Protein AF-A0A6L9Q710-F1 (afdb_monomer_lite)

pLDDT: mean 92.23, std 11.13, range [41.31, 98.81]

Foldseek 3Di:
DDDPVVVVVQVVLQVVLLVLLVVLLVLLVVLLVLLVVLLVVVVVLLVVVCVLPVPVSVVLVVLSVVLVVLSVVLNVLSVVLCVVQPSVDPPDGSVSSVVSSVSSNVSSVSSVVSSVVSVVSVVVCVVVVVVSVVVVVVVVVVLVVLVVVLVVLVVVLVVCVVVVHDSPVSVVVSVVSVVVSVD

Organism: NCBI:txid453573

Radius of gyration: 32.33 Å; chains: 1; bounding box: 73×20×104 Å

Structure (mmCIF, N/CA/C/O backbone):
data_AF-A0A6L9Q710-F1
#
_entry.id   AF-A0A6L9Q710-F1
#
loop_
_atom_site.group_PDB
_atom_site.id
_atom_site.type_symbol
_atom_site.label_atom_id
_atom_site.label_alt_id
_atom_site.label_comp_id
_atom_site.label_asym_id
_atom_site.label_entity_id
_atom_site.label_seq_id
_atom_site.pdbx_PDB_ins_code
_atom_site.Cartn_x
_atom_site.Cartn_y
_atom_site.Cartn_z
_atom_site.occupancy
_atom_site.B_iso_or_equiv
_atom_site.auth_seq_id
_atom_site.auth_comp_id
_atom_site.auth_asym_id
_atom_site.auth_atom_id
_atom_site.pdbx_PDB_model_num
ATOM 1 N N . MET A 1 1 ? 35.131 1.373 -53.056 1.00 41.31 1 MET A N 1
ATOM 2 C CA . MET A 1 1 ? 35.854 1.738 -51.819 1.00 41.31 1 MET A CA 1
ATOM 3 C C . MET A 1 1 ? 34.929 2.569 -50.938 1.00 41.31 1 MET A C 1
ATOM 5 O O . MET A 1 1 ? 34.460 3.596 -51.407 1.00 41.31 1 MET A O 1
ATOM 9 N N . ARG A 1 2 ? 34.607 2.126 -49.713 1.00 50.78 2 ARG A N 1
ATOM 10 C CA . ARG A 1 2 ? 33.905 2.967 -48.723 1.00 50.78 2 ARG A CA 1
ATOM 11 C C . ARG A 1 2 ? 34.947 3.859 -48.045 1.00 50.78 2 ARG A C 1
ATOM 13 O O . ARG A 1 2 ? 35.945 3.345 -47.553 1.00 50.78 2 ARG A O 1
ATOM 20 N N . GLY A 1 3 ? 34.757 5.175 -48.099 1.00 47.88 3 GLY A N 1
ATOM 21 C CA . GLY A 1 3 ? 35.719 6.143 -47.573 1.00 47.88 3 GLY A CA 1
ATOM 22 C C . GLY A 1 3 ? 35.746 6.189 -46.035 1.00 47.88 3 GLY A C 1
ATOM 23 O O . GLY A 1 3 ? 34.720 5.937 -45.399 1.00 47.88 3 GLY A O 1
ATOM 24 N N . PRO A 1 4 ? 36.879 6.579 -45.422 1.00 56.00 4 PRO A N 1
ATOM 25 C CA . PRO A 1 4 ? 37.068 6.644 -43.963 1.00 56.00 4 PRO A CA 1
ATOM 26 C C . PRO A 1 4 ? 36.117 7.607 -43.215 1.00 56.00 4 PRO A C 1
ATOM 28 O O . PRO A 1 4 ? 36.059 7.589 -41.986 1.00 56.00 4 PRO A O 1
ATOM 31 N N . GLY A 1 5 ? 35.332 8.424 -43.928 1.00 53.25 5 GLY A N 1
ATOM 32 C CA . GLY A 1 5 ? 34.289 9.278 -43.346 1.00 53.25 5 GLY A CA 1
ATOM 33 C C . GLY A 1 5 ? 33.006 8.538 -42.938 1.00 53.25 5 GLY A C 1
ATOM 34 O O . GLY A 1 5 ? 32.313 8.985 -42.025 1.00 53.25 5 GLY A O 1
ATOM 35 N N . ASP A 1 6 ? 32.705 7.391 -43.554 1.00 53.06 6 ASP A N 1
ATOM 36 C CA . ASP A 1 6 ? 31.452 6.654 -43.313 1.00 53.06 6 ASP A CA 1
ATOM 37 C C . ASP A 1 6 ? 31.502 5.853 -41.994 1.00 53.06 6 ASP A C 1
ATOM 39 O O . ASP A 1 6 ? 30.518 5.752 -41.264 1.00 53.06 6 ASP A O 1
ATOM 43 N N . GLN A 1 7 ? 32.693 5.378 -41.603 1.00 51.38 7 GLN A N 1
ATOM 44 C CA . GLN A 1 7 ? 32.919 4.697 -40.320 1.00 51.38 7 GLN A CA 1
ATOM 45 C C . GLN A 1 7 ? 32.822 5.648 -39.114 1.00 51.38 7 GLN A C 1
ATOM 47 O O . GLN A 1 7 ? 32.223 5.286 -38.102 1.00 51.38 7 GLN A O 1
ATOM 52 N N . ARG A 1 8 ? 33.327 6.890 -39.222 1.00 54.12 8 ARG A N 1
ATOM 53 C CA . ARG A 1 8 ? 33.234 7.884 -38.132 1.00 54.12 8 ARG A CA 1
ATOM 54 C C . ARG A 1 8 ? 31.796 8.342 -37.874 1.00 54.12 8 ARG A C 1
ATOM 56 O O . ARG A 1 8 ? 31.408 8.527 -36.724 1.00 54.12 8 ARG A O 1
ATOM 63 N N . ARG A 1 9 ? 30.980 8.480 -38.925 1.00 55.69 9 ARG A N 1
ATOM 64 C CA . ARG A 1 9 ? 29.566 8.880 -38.801 1.00 55.69 9 ARG A CA 1
ATOM 65 C C . ARG A 1 9 ? 28.688 7.753 -38.242 1.00 55.69 9 ARG A C 1
ATOM 67 O O . ARG A 1 9 ? 27.767 8.020 -37.473 1.00 55.69 9 ARG A O 1
ATOM 74 N N . ARG A 1 10 ? 28.998 6.495 -38.586 1.00 57.38 10 ARG A N 1
ATOM 75 C CA . ARG A 1 10 ? 28.302 5.300 -38.076 1.00 57.38 10 ARG A CA 1
ATOM 76 C C . ARG A 1 10 ? 28.594 5.040 -36.594 1.00 57.38 10 ARG A C 1
ATOM 78 O O . ARG A 1 10 ? 27.667 4.710 -35.863 1.00 57.38 10 ARG A O 1
ATOM 85 N N . GLY A 1 11 ? 29.832 5.275 -36.147 1.00 63.22 11 GLY A N 1
ATOM 86 C CA . GLY A 1 11 ? 30.215 5.186 -34.731 1.00 63.22 11 GLY A CA 1
ATOM 87 C C . GLY A 1 11 ? 29.504 6.214 -33.842 1.00 63.22 11 GLY A C 1
ATOM 88 O O . GLY A 1 11 ? 28.993 5.858 -32.786 1.00 63.22 11 GLY A O 1
ATOM 89 N N . GLY A 1 12 ? 29.374 7.466 -34.301 1.00 73.06 12 GLY A N 1
ATOM 90 C CA . GLY A 1 12 ? 28.657 8.511 -33.555 1.00 73.06 12 GLY A CA 1
ATOM 91 C C . GLY A 1 12 ? 27.151 8.255 -33.417 1.00 73.06 12 GLY A C 1
ATOM 92 O O . GLY A 1 12 ? 26.588 8.453 -32.345 1.00 73.06 12 GLY A O 1
ATOM 93 N N . ARG A 1 13 ? 26.496 7.753 -34.476 1.00 75.75 13 ARG A N 1
ATOM 94 C CA . ARG A 1 13 ? 25.064 7.402 -34.427 1.00 75.75 13 ARG A CA 1
ATOM 95 C C . ARG A 1 13 ? 24.796 6.185 -33.533 1.00 75.75 13 ARG A C 1
ATOM 97 O O . ARG A 1 13 ? 23.792 6.178 -32.831 1.00 75.75 13 ARG A O 1
ATOM 104 N N . GLY A 1 14 ? 25.677 5.182 -33.545 1.00 80.19 14 GLY A N 1
ATOM 105 C CA . GLY A 1 14 ? 25.576 4.028 -32.645 1.00 80.19 14 GLY A CA 1
ATOM 106 C C . GLY A 1 14 ? 25.718 4.421 -31.175 1.00 80.19 14 GLY A C 1
ATOM 107 O O . GLY A 1 14 ? 24.876 4.047 -30.369 1.00 80.19 14 GLY A O 1
ATOM 108 N N . ALA A 1 15 ? 26.709 5.257 -30.849 1.00 83.69 15 ALA A N 1
ATOM 109 C CA . ALA A 1 15 ? 26.904 5.764 -29.490 1.00 83.69 15 ALA A CA 1
ATOM 110 C C . ALA A 1 15 ? 25.710 6.596 -28.989 1.00 83.69 15 ALA A C 1
ATOM 112 O O . ALA A 1 15 ? 25.290 6.446 -27.846 1.00 83.69 15 ALA A O 1
ATOM 113 N N . GLN A 1 16 ? 25.123 7.437 -29.848 1.00 87.75 16 GLN A N 1
ATOM 114 C CA . GLN A 1 16 ? 23.935 8.215 -29.492 1.00 87.75 16 GLN A CA 1
ATOM 115 C C . GLN A 1 16 ? 22.698 7.329 -29.270 1.00 87.75 16 GLN A C 1
ATOM 117 O O . GLN A 1 16 ? 21.944 7.562 -28.329 1.00 87.75 16 GLN A O 1
ATOM 122 N N . ALA A 1 17 ? 22.496 6.309 -30.111 1.00 89.50 17 ALA A N 1
ATOM 123 C CA . ALA A 1 17 ? 21.397 5.357 -29.948 1.00 89.50 17 ALA A CA 1
ATOM 124 C C . ALA A 1 17 ? 21.551 4.530 -28.660 1.00 89.50 17 ALA A C 1
ATOM 126 O O . ALA A 1 17 ? 20.574 4.346 -27.938 1.00 89.50 17 ALA A O 1
ATOM 127 N N . ALA A 1 18 ? 22.777 4.099 -28.343 1.00 90.75 18 ALA A N 1
ATOM 128 C CA . ALA A 1 18 ? 23.089 3.402 -27.100 1.00 90.75 18 ALA A CA 1
ATOM 129 C C . ALA A 1 18 ? 22.786 4.270 -25.871 1.00 90.75 18 ALA A C 1
ATOM 131 O O . ALA A 1 18 ? 22.050 3.837 -24.990 1.00 90.75 18 ALA A O 1
ATOM 132 N N . ALA A 1 19 ? 23.259 5.522 -25.854 1.00 93.19 19 ALA A N 1
ATOM 133 C CA . ALA A 1 19 ? 22.985 6.454 -24.760 1.00 93.19 19 ALA A CA 1
ATOM 134 C C . ALA A 1 19 ? 21.476 6.675 -24.547 1.00 93.19 19 ALA A C 1
ATOM 136 O O . ALA A 1 19 ? 20.995 6.596 -23.421 1.00 93.19 19 ALA A O 1
ATOM 137 N N . ALA A 1 20 ? 20.714 6.875 -25.628 1.00 94.38 20 ALA A N 1
ATOM 138 C CA . ALA A 1 20 ? 19.267 7.067 -25.546 1.00 94.38 20 ALA A CA 1
ATOM 139 C C . ALA A 1 20 ? 18.514 5.806 -25.076 1.00 94.38 20 ALA A C 1
ATOM 141 O O . ALA A 1 20 ? 17.481 5.911 -24.417 1.00 94.38 20 ALA A O 1
ATOM 142 N N . ALA A 1 21 ? 18.999 4.609 -25.421 1.00 95.62 21 ALA A N 1
ATOM 143 C CA . ALA A 1 21 ? 18.440 3.356 -24.919 1.00 95.62 21 ALA A CA 1
ATOM 144 C C . ALA A 1 21 ? 18.712 3.178 -23.417 1.00 95.62 21 ALA A C 1
ATOM 146 O O . ALA A 1 21 ? 17.806 2.776 -22.687 1.00 95.62 21 ALA A O 1
ATOM 147 N N . THR A 1 22 ? 19.916 3.526 -22.952 1.00 95.88 22 THR A N 1
ATOM 148 C CA . THR A 1 22 ? 20.274 3.502 -21.527 1.00 95.88 22 THR A CA 1
ATOM 149 C C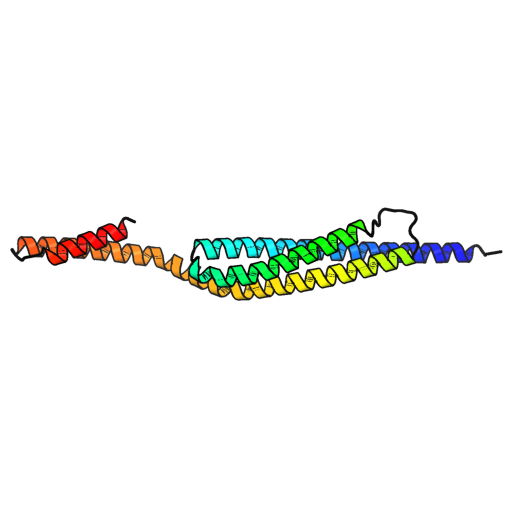 . THR A 1 22 ? 19.427 4.480 -20.717 1.00 95.88 22 THR A C 1
ATOM 151 O O . THR A 1 22 ? 18.840 4.079 -19.718 1.00 95.88 22 THR A O 1
ATOM 154 N N . GLU A 1 23 ? 19.267 5.720 -21.186 1.00 97.75 23 GLU A N 1
ATOM 155 C CA . GLU A 1 23 ? 18.397 6.714 -20.539 1.00 97.75 23 GLU A CA 1
ATOM 156 C C . GLU A 1 23 ? 16.947 6.208 -20.428 1.00 97.75 23 GLU A C 1
ATOM 158 O O . GLU A 1 23 ? 16.309 6.321 -19.381 1.00 97.75 23 GLU A O 1
ATOM 163 N N . ALA A 1 24 ? 16.425 5.578 -21.487 1.00 98.31 24 A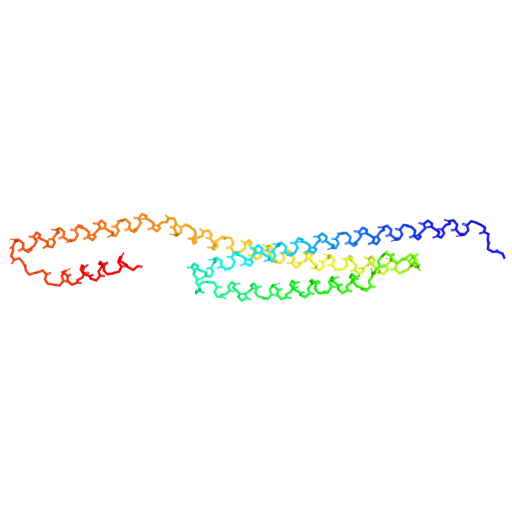LA A N 1
ATOM 164 C CA . ALA A 1 24 ? 15.090 4.986 -21.456 1.00 98.31 24 ALA A CA 1
ATOM 165 C C . ALA A 1 24 ? 14.983 3.818 -20.458 1.00 98.31 24 ALA A C 1
ATOM 167 O O . ALA A 1 24 ? 13.970 3.711 -19.764 1.00 98.31 24 ALA A O 1
ATOM 168 N N . ARG A 1 25 ? 16.013 2.963 -20.356 1.00 98.06 25 ARG A N 1
ATOM 169 C CA . ARG A 1 25 ? 16.083 1.879 -19.361 1.00 98.06 25 ARG A CA 1
ATOM 170 C C . ARG A 1 25 ? 16.079 2.434 -17.938 1.00 98.06 25 ARG A C 1
ATOM 172 O O . ARG A 1 25 ? 15.325 1.937 -17.108 1.00 98.06 25 ARG A O 1
ATOM 179 N N . GLU A 1 26 ? 16.873 3.464 -17.658 1.00 98.31 26 GLU A N 1
ATOM 180 C CA . GLU A 1 26 ? 16.911 4.121 -16.344 1.00 98.31 26 GLU A CA 1
ATOM 181 C C . GLU A 1 26 ? 15.557 4.744 -15.985 1.00 98.31 26 GLU A C 1
ATOM 183 O O . GLU A 1 26 ? 15.052 4.545 -14.880 1.00 98.31 26 GLU A O 1
ATOM 188 N N . ALA A 1 27 ? 14.910 5.420 -16.938 1.00 98.50 27 ALA A N 1
ATOM 189 C CA . ALA A 1 27 ? 13.577 5.981 -16.740 1.00 98.50 27 ALA A CA 1
ATOM 190 C C . ALA A 1 27 ? 12.506 4.904 -16.483 1.00 98.50 27 ALA A C 1
ATOM 192 O O . ALA A 1 27 ? 11.583 5.130 -15.696 1.00 98.50 27 ALA A O 1
ATOM 193 N N . ALA A 1 28 ? 12.613 3.742 -17.136 1.00 98.62 28 ALA A N 1
ATOM 194 C CA . ALA A 1 28 ? 11.741 2.597 -16.885 1.00 98.62 28 ALA A CA 1
ATOM 195 C C . ALA A 1 28 ? 12.006 1.967 -15.509 1.00 98.62 28 ALA A C 1
ATOM 197 O O . ALA A 1 28 ? 11.054 1.663 -14.794 1.00 98.62 28 ALA A O 1
ATOM 198 N N . ALA A 1 29 ? 13.273 1.841 -15.105 1.00 98.56 29 ALA A N 1
ATOM 199 C CA . ALA A 1 29 ? 13.656 1.339 -13.787 1.00 98.56 29 ALA A CA 1
ATOM 200 C C . ALA A 1 29 ? 13.140 2.239 -12.653 1.00 98.56 29 ALA A C 1
ATOM 202 O O . ALA A 1 29 ? 12.600 1.735 -11.669 1.00 98.56 29 ALA A O 1
ATOM 203 N N . ALA A 1 30 ? 13.238 3.562 -12.813 1.00 98.75 30 ALA A N 1
ATOM 204 C CA . ALA A 1 30 ? 12.660 4.519 -11.872 1.00 98.75 30 ALA A CA 1
ATOM 205 C C . ALA A 1 30 ? 11.131 4.375 -11.786 1.00 98.75 30 ALA A C 1
ATOM 207 O O . ALA A 1 30 ? 10.586 4.250 -10.695 1.00 98.75 30 ALA A O 1
ATOM 208 N N . ALA A 1 31 ? 10.441 4.292 -12.931 1.00 98.75 31 ALA A N 1
ATOM 209 C CA . ALA A 1 31 ? 8.990 4.096 -12.956 1.00 98.75 31 ALA A CA 1
ATOM 210 C C . ALA A 1 31 ? 8.553 2.767 -12.310 1.00 98.75 31 ALA A C 1
ATOM 212 O O . ALA A 1 31 ? 7.507 2.714 -11.666 1.00 98.75 31 ALA A O 1
ATOM 213 N N . PHE A 1 32 ? 9.348 1.705 -12.468 1.00 98.75 32 PHE A N 1
ATOM 214 C CA . PHE A 1 32 ? 9.112 0.416 -11.819 1.00 98.75 32 PHE A CA 1
ATOM 215 C C . PHE A 1 32 ? 9.231 0.533 -10.299 1.00 98.75 32 PHE A C 1
ATOM 217 O O . PHE A 1 32 ? 8.339 0.087 -9.581 1.00 98.75 32 PHE A O 1
ATOM 224 N N . TYR A 1 33 ? 10.296 1.178 -9.815 1.00 98.69 33 TYR A N 1
ATOM 225 C CA . TYR A 1 33 ? 10.490 1.420 -8.388 1.00 98.69 33 TYR A CA 1
ATOM 226 C C . TYR A 1 33 ? 9.342 2.246 -7.789 1.00 98.69 33 TYR A C 1
ATOM 228 O O . TYR A 1 33 ? 8.786 1.862 -6.763 1.00 98.69 33 TYR A O 1
ATOM 236 N N . ASP A 1 34 ? 8.933 3.329 -8.453 1.00 98.69 34 ASP A N 1
ATOM 237 C CA . ASP A 1 34 ? 7.828 4.176 -7.991 1.00 98.69 34 ASP A CA 1
ATOM 238 C C . ASP A 1 34 ? 6.505 3.398 -7.903 1.00 98.69 34 ASP A C 1
ATOM 240 O O . ASP A 1 34 ? 5.746 3.556 -6.944 1.00 98.69 34 ASP A O 1
ATOM 244 N N . MET A 1 35 ? 6.226 2.538 -8.888 1.00 98.75 35 MET A N 1
ATOM 245 C CA . MET A 1 35 ? 5.036 1.685 -8.888 1.00 98.75 35 MET A CA 1
ATOM 246 C C . MET A 1 35 ? 5.064 0.662 -7.742 1.00 98.75 35 MET A C 1
ATOM 248 O O . MET A 1 35 ? 4.071 0.531 -7.027 1.00 98.75 35 MET A O 1
ATOM 252 N N . ASP A 1 36 ? 6.190 -0.028 -7.540 1.00 98.56 36 ASP A N 1
ATOM 253 C CA . ASP A 1 36 ? 6.373 -1.010 -6.460 1.00 98.56 36 ASP A CA 1
ATOM 254 C C . ASP A 1 36 ? 6.210 -0.366 -5.072 1.00 98.56 36 ASP A C 1
ATOM 256 O O . ASP A 1 36 ? 5.520 -0.905 -4.203 1.00 98.56 36 ASP A O 1
ATOM 260 N N . GLN A 1 37 ? 6.773 0.830 -4.871 1.00 98.56 37 GLN A N 1
ATOM 261 C CA . GLN A 1 37 ? 6.588 1.583 -3.629 1.00 98.56 37 GLN A CA 1
ATOM 262 C C . GLN A 1 37 ? 5.125 1.984 -3.413 1.00 98.56 37 GLN A C 1
ATOM 264 O O . GLN A 1 37 ? 4.611 1.834 -2.302 1.00 98.56 37 GLN A O 1
ATOM 269 N N . ALA A 1 38 ? 4.434 2.450 -4.458 1.00 98.56 38 ALA A N 1
ATOM 270 C CA . ALA A 1 38 ? 3.016 2.788 -4.370 1.00 98.56 38 ALA A CA 1
ATOM 271 C C . ALA A 1 38 ? 2.160 1.559 -4.014 1.00 98.56 38 ALA A C 1
ATOM 273 O O . ALA A 1 38 ? 1.303 1.645 -3.135 1.00 98.56 38 ALA A O 1
ATOM 274 N N . GLN A 1 39 ? 2.421 0.406 -4.639 1.00 98.25 39 GLN A N 1
ATOM 275 C CA . GLN A 1 39 ? 1.711 -0.844 -4.360 1.00 98.25 39 GLN A CA 1
ATOM 276 C C . GLN A 1 39 ? 1.907 -1.285 -2.902 1.00 98.25 39 GLN A C 1
ATOM 278 O O . GLN A 1 39 ? 0.919 -1.507 -2.204 1.00 98.25 39 GLN A O 1
ATOM 283 N N . LYS A 1 40 ? 3.153 -1.323 -2.405 1.00 98.38 40 LYS A N 1
ATOM 284 C CA . LYS A 1 40 ? 3.474 -1.689 -1.010 1.00 98.38 40 LYS A CA 1
ATOM 285 C C . LYS A 1 40 ? 2.858 -0.740 0.011 1.00 98.38 40 LYS A C 1
ATOM 287 O O . LYS A 1 40 ? 2.338 -1.177 1.037 1.00 98.38 40 LYS A O 1
ATOM 292 N N . TYR A 1 41 ? 2.907 0.562 -0.263 1.00 97.56 41 TYR A N 1
ATOM 293 C CA . TYR A 1 41 ? 2.293 1.567 0.599 1.00 97.56 41 TYR A CA 1
ATOM 294 C C . TYR A 1 41 ? 0.787 1.331 0.743 1.00 97.56 41 TYR A C 1
ATOM 296 O O . TYR A 1 41 ? 0.247 1.371 1.850 1.00 97.56 41 TYR A O 1
ATOM 304 N N . ILE A 1 42 ? 0.105 1.072 -0.372 1.00 98.12 42 ILE A N 1
ATOM 305 C CA . ILE A 1 42 ? -1.339 0.856 -0.380 1.00 98.12 42 ILE A CA 1
ATOM 306 C C . ILE A 1 42 ? -1.700 -0.468 0.288 1.00 98.12 42 ILE A C 1
ATOM 308 O O . ILE A 1 42 ? -2.623 -0.477 1.097 1.00 98.12 42 ILE A O 1
ATOM 312 N N . ASP A 1 43 ? -0.967 -1.545 0.007 1.00 98.19 43 ASP A N 1
ATOM 313 C CA . ASP A 1 43 ? -1.173 -2.858 0.626 1.00 98.19 43 ASP A CA 1
ATOM 314 C C . ASP A 1 43 ? -1.148 -2.775 2.160 1.00 98.19 43 ASP A C 1
ATOM 316 O O . ASP A 1 43 ? -2.086 -3.207 2.837 1.00 98.19 43 ASP A O 1
ATOM 320 N N . GLY A 1 44 ? -0.149 -2.079 2.715 1.00 97.38 44 GLY A N 1
ATOM 321 C CA . GLY A 1 44 ? -0.075 -1.824 4.153 1.00 97.38 44 GLY A CA 1
ATOM 322 C C . GLY A 1 44 ? -1.280 -1.036 4.680 1.00 97.38 44 GLY A C 1
ATOM 323 O O . GLY A 1 44 ? -1.842 -1.379 5.719 1.00 97.38 44 GLY A O 1
ATOM 324 N N . ARG A 1 45 ? -1.742 -0.007 3.955 1.00 96.44 45 ARG A N 1
ATOM 325 C CA . ARG A 1 45 ? -2.930 0.767 4.365 1.00 96.44 45 ARG A CA 1
ATOM 326 C C . ARG A 1 45 ? -4.220 -0.040 4.298 1.00 96.44 45 ARG A C 1
ATOM 328 O O . ARG A 1 45 ? -5.081 0.140 5.152 1.00 96.44 45 ARG A O 1
ATOM 335 N N . VAL A 1 46 ? -4.374 -0.881 3.282 1.00 97.62 46 VAL A N 1
ATOM 336 C CA . VAL A 1 46 ? -5.542 -1.750 3.122 1.00 97.62 46 VAL A CA 1
ATOM 337 C C . VAL A 1 46 ? -5.570 -2.808 4.222 1.00 97.62 46 VAL A C 1
ATOM 339 O O . VAL A 1 46 ? -6.637 -3.040 4.783 1.00 97.62 46 VAL A O 1
ATOM 342 N N . THR A 1 47 ? -4.411 -3.365 4.582 1.00 97.19 47 THR A N 1
ATOM 343 C CA . THR A 1 47 ? -4.265 -4.300 5.709 1.00 97.19 47 THR A CA 1
ATOM 344 C C . THR A 1 47 ? -4.716 -3.655 7.018 1.00 97.19 47 THR A C 1
ATOM 346 O O . THR A 1 47 ? -5.615 -4.166 7.677 1.00 97.19 47 THR A O 1
ATOM 349 N N . VAL A 1 48 ? -4.203 -2.462 7.344 1.00 95.94 48 VAL A N 1
ATOM 350 C CA . VAL A 1 48 ? -4.632 -1.730 8.551 1.00 95.94 48 VAL A CA 1
ATOM 351 C C . VAL A 1 48 ? -6.130 -1.407 8.512 1.00 95.94 48 VAL A C 1
ATOM 353 O O . VAL A 1 48 ? -6.810 -1.492 9.530 1.00 95.94 48 VAL A O 1
ATOM 356 N N . PHE A 1 49 ? -6.674 -1.042 7.348 1.00 95.31 49 PHE A N 1
ATOM 357 C CA . PHE A 1 49 ? -8.107 -0.776 7.206 1.00 95.31 49 PHE A CA 1
ATOM 358 C C . PHE A 1 49 ? -8.955 -2.026 7.485 1.00 95.31 49 PHE A C 1
ATOM 360 O O . PHE A 1 49 ? -9.997 -1.925 8.126 1.00 95.31 49 PHE A O 1
ATOM 367 N N . GLU A 1 50 ? -8.508 -3.195 7.023 1.00 95.56 50 GLU A N 1
ATOM 368 C CA . GLU A 1 50 ? -9.148 -4.483 7.298 1.00 95.56 50 GLU A CA 1
ATOM 369 C C . GLU A 1 50 ? -9.084 -4.870 8.774 1.00 95.56 50 GLU A C 1
ATOM 371 O O . GLU A 1 50 ? -10.108 -5.288 9.316 1.00 95.56 50 GLU A O 1
ATOM 376 N N . ASP A 1 51 ? -7.932 -4.690 9.419 1.00 94.81 51 ASP A N 1
ATOM 377 C CA . ASP A 1 51 ? -7.758 -4.992 10.843 1.00 94.81 51 ASP A CA 1
ATOM 378 C C . ASP A 1 51 ? -8.694 -4.151 11.726 1.00 94.81 51 ASP A C 1
ATOM 380 O O . ASP A 1 51 ? -9.166 -4.614 12.765 1.00 94.81 51 ASP A O 1
ATOM 384 N N . LEU A 1 52 ? -8.985 -2.915 11.306 1.00 91.81 52 LEU A N 1
ATOM 385 C CA . LEU A 1 52 ? -9.877 -2.003 12.020 1.00 91.81 52 LEU A CA 1
ATOM 386 C C . LEU A 1 52 ? -11.361 -2.242 11.716 1.00 91.81 52 LEU A C 1
ATOM 388 O O . LEU A 1 52 ? -12.190 -2.159 12.620 1.00 91.81 52 LEU A O 1
ATOM 392 N N . ASP A 1 53 ? -11.713 -2.495 10.453 1.00 93.06 53 ASP A N 1
ATOM 393 C CA . ASP A 1 53 ? -13.094 -2.736 10.027 1.00 93.06 53 ASP A CA 1
ATOM 394 C C . ASP A 1 53 ? -13.146 -3.636 8.782 1.00 93.06 53 ASP A C 1
ATOM 396 O O . ASP A 1 53 ? -13.215 -3.184 7.632 1.00 93.06 53 ASP A O 1
ATOM 400 N N . ALA A 1 54 ? -13.168 -4.950 9.012 1.00 93.50 54 ALA A N 1
ATOM 401 C CA . ALA A 1 54 ? -13.197 -5.950 7.948 1.00 93.50 54 ALA A CA 1
ATOM 402 C C . ALA A 1 54 ? -14.423 -5.822 7.019 1.00 93.50 54 ALA A C 1
ATOM 404 O O . ALA A 1 54 ? -14.330 -6.096 5.816 1.00 93.50 54 ALA A O 1
ATOM 405 N N . ALA A 1 55 ? -15.576 -5.393 7.546 1.00 93.44 55 ALA A N 1
ATOM 406 C CA . ALA A 1 55 ? -16.800 -5.255 6.763 1.00 93.44 55 ALA A CA 1
ATOM 407 C C . ALA A 1 55 ? -16.717 -4.048 5.816 1.00 93.44 55 ALA A C 1
ATOM 409 O O . ALA A 1 55 ? -17.028 -4.171 4.625 1.00 93.44 55 ALA A O 1
ATOM 410 N N . ALA A 1 56 ? -16.240 -2.902 6.310 1.00 92.00 56 ALA A N 1
ATOM 411 C CA . ALA A 1 56 ? -16.012 -1.716 5.489 1.00 92.00 56 ALA A CA 1
ATOM 412 C C . ALA A 1 56 ? -14.834 -1.888 4.515 1.00 92.00 56 ALA A C 1
ATOM 414 O O . ALA A 1 56 ? -14.840 -1.294 3.427 1.00 92.00 56 ALA A O 1
ATOM 415 N N . ALA A 1 57 ? -13.847 -2.719 4.862 1.00 94.94 57 ALA A N 1
ATOM 416 C CA . ALA A 1 57 ? -12.681 -3.005 4.033 1.00 94.94 57 ALA A CA 1
ATOM 417 C C . ALA A 1 57 ? -12.969 -3.931 2.846 1.00 94.94 57 ALA A C 1
ATOM 419 O O . ALA A 1 57 ? -12.303 -3.816 1.817 1.00 94.94 57 ALA A O 1
ATOM 420 N N . ALA A 1 58 ? -13.979 -4.801 2.914 1.00 96.31 58 ALA A N 1
ATOM 421 C CA . ALA A 1 58 ? -14.290 -5.757 1.847 1.00 96.31 58 ALA A CA 1
ATOM 422 C C . ALA A 1 58 ? -14.351 -5.160 0.414 1.00 96.31 58 ALA A C 1
ATOM 424 O O . ALA A 1 58 ? -13.730 -5.727 -0.490 1.00 96.31 58 ALA A O 1
ATOM 425 N N . PRO A 1 59 ? -15.052 -4.037 0.138 1.00 96.12 59 PRO A N 1
ATOM 426 C CA . PRO A 1 59 ? -15.016 -3.404 -1.185 1.00 96.12 59 PRO A CA 1
ATOM 427 C C . PRO A 1 59 ? -13.652 -2.796 -1.539 1.00 96.12 59 PRO A C 1
ATOM 429 O O . PRO A 1 59 ? -13.254 -2.863 -2.699 1.00 96.12 59 PRO A O 1
ATOM 432 N N . VAL A 1 60 ? -12.936 -2.241 -0.557 1.00 96.88 60 VAL A N 1
ATOM 433 C CA . VAL A 1 60 ? -11.603 -1.641 -0.738 1.00 96.88 60 VAL A CA 1
ATOM 434 C C . VAL A 1 60 ? -10.590 -2.707 -1.154 1.00 96.88 60 VAL A C 1
ATOM 436 O O . VAL A 1 60 ? -9.847 -2.493 -2.107 1.00 96.88 60 VAL A O 1
ATOM 439 N N . ARG A 1 61 ? -10.621 -3.884 -0.519 1.00 97.50 61 ARG A N 1
ATOM 440 C CA . ARG A 1 61 ? -9.763 -5.020 -0.885 1.00 97.50 61 ARG A CA 1
ATOM 441 C C . ARG A 1 61 ? -10.015 -5.518 -2.297 1.00 97.50 61 ARG A C 1
ATOM 443 O O . ARG A 1 61 ? -9.068 -5.797 -3.017 1.00 97.50 61 ARG A O 1
ATOM 450 N N . ARG A 1 62 ? -11.284 -5.620 -2.709 1.00 97.81 62 ARG A N 1
ATOM 451 C CA . ARG A 1 62 ? -11.625 -6.048 -4.076 1.00 97.81 62 ARG A CA 1
ATOM 452 C C . ARG A 1 62 ? -11.092 -5.076 -5.124 1.00 97.81 62 ARG A C 1
ATOM 454 O O . ARG A 1 62 ? -10.535 -5.514 -6.121 1.00 97.81 62 ARG A O 1
ATOM 461 N N . GLU A 1 63 ? -11.263 -3.775 -4.900 1.00 97.69 63 GLU A N 1
ATOM 462 C CA . GLU A 1 63 ? -10.745 -2.749 -5.810 1.00 97.69 63 GLU A CA 1
ATOM 463 C C . GLU A 1 63 ? -9.211 -2.767 -5.854 1.00 97.69 63 GLU A C 1
ATOM 465 O O . GLU A 1 63 ? -8.634 -2.771 -6.941 1.00 97.69 63 GLU A O 1
ATOM 470 N N . PHE A 1 64 ? -8.553 -2.844 -4.692 1.00 98.38 64 PHE A N 1
ATOM 471 C CA . PHE A 1 64 ? -7.097 -2.933 -4.627 1.00 98.38 64 PHE A CA 1
ATOM 472 C C . PHE A 1 64 ? -6.558 -4.204 -5.288 1.00 98.38 64 PHE A C 1
ATOM 474 O O . PHE A 1 64 ? -5.574 -4.119 -6.011 1.00 98.38 64 PHE A O 1
ATOM 481 N N . GLY A 1 65 ? -7.224 -5.351 -5.127 1.00 98.25 65 GLY A N 1
ATOM 482 C CA . GLY A 1 65 ? -6.823 -6.607 -5.765 1.00 98.25 65 GLY A CA 1
ATOM 483 C C . GLY A 1 65 ? -6.696 -6.481 -7.286 1.00 98.25 65 GLY A C 1
ATOM 484 O O . GLY A 1 65 ? -5.672 -6.853 -7.847 1.00 98.25 65 GLY A O 1
ATOM 485 N N . LEU A 1 66 ? -7.669 -5.841 -7.945 1.00 98.06 66 LEU A N 1
ATOM 486 C CA . LEU A 1 66 ? -7.620 -5.591 -9.393 1.00 98.06 66 LEU A CA 1
ATOM 487 C C . LEU A 1 66 ? -6.463 -4.659 -9.795 1.00 98.06 66 LEU A C 1
ATOM 489 O O . LEU A 1 66 ? -5.849 -4.830 -10.849 1.00 98.06 66 LEU A O 1
ATOM 493 N N . LEU A 1 67 ? -6.162 -3.654 -8.967 1.00 98.31 67 LEU A N 1
ATOM 494 C CA . LEU A 1 67 ? -5.035 -2.748 -9.200 1.00 98.31 67 LEU A CA 1
ATOM 495 C C . LEU A 1 67 ? -3.690 -3.449 -8.981 1.00 98.31 67 LEU A C 1
ATOM 497 O O . LEU A 1 67 ? -2.768 -3.232 -9.765 1.00 98.31 67 LEU A O 1
ATOM 501 N N . SER A 1 68 ? -3.599 -4.305 -7.962 1.00 98.19 68 SER A N 1
ATOM 502 C CA . SER A 1 68 ? -2.421 -5.116 -7.662 1.00 98.19 68 SER A CA 1
ATOM 503 C C . SER A 1 68 ? -2.127 -6.083 -8.804 1.00 98.19 68 SER A C 1
ATOM 505 O O . SER A 1 68 ? -1.008 -6.107 -9.298 1.00 98.19 68 SER A O 1
ATOM 507 N N . GLU A 1 69 ? -3.138 -6.785 -9.323 1.00 98.44 69 GLU A N 1
ATOM 508 C CA . GLU A 1 69 ? -2.981 -7.652 -10.500 1.00 98.44 69 GLU A CA 1
ATOM 509 C C . GLU A 1 69 ? -2.473 -6.871 -11.725 1.00 98.44 69 GLU A C 1
ATOM 511 O O . GLU A 1 69 ? -1.606 -7.341 -12.468 1.00 98.44 69 GLU A O 1
ATOM 516 N N . SER A 1 70 ? -2.973 -5.647 -11.938 1.00 98.25 70 SER A N 1
ATOM 517 C CA . SER A 1 70 ? -2.488 -4.783 -13.019 1.00 98.25 70 SER A CA 1
ATOM 518 C C . SER A 1 70 ? -1.039 -4.326 -12.808 1.00 98.25 70 SER A C 1
ATOM 520 O O . SER A 1 70 ? -0.318 -4.158 -13.798 1.00 98.25 70 SER A O 1
ATOM 522 N N . ALA A 1 71 ? -0.625 -4.087 -11.562 1.00 98.31 71 ALA A N 1
ATOM 523 C CA . ALA A 1 71 ? 0.748 -3.736 -11.209 1.00 98.31 71 ALA A CA 1
ATOM 524 C C . ALA A 1 71 ? 1.686 -4.926 -11.413 1.00 98.31 71 ALA A C 1
ATOM 526 O O . ALA A 1 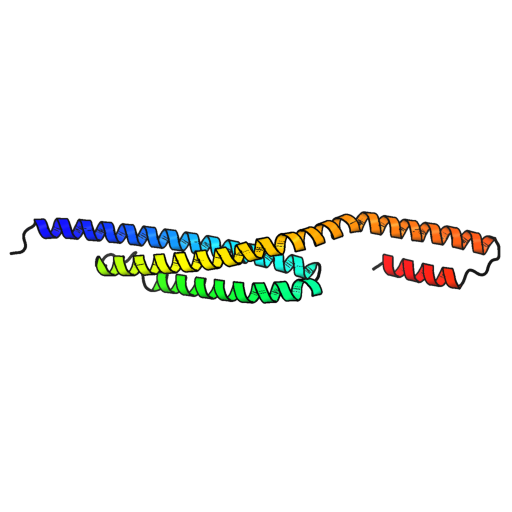71 ? 2.685 -4.789 -12.116 1.00 98.31 71 ALA A O 1
ATOM 527 N N . ASP A 1 72 ? 1.309 -6.112 -10.942 1.00 98.50 72 ASP A N 1
ATOM 528 C CA . ASP A 1 72 ? 2.078 -7.343 -11.126 1.00 98.50 72 ASP A CA 1
ATOM 529 C C . ASP A 1 72 ? 2.262 -7.661 -12.617 1.00 98.50 72 ASP A C 1
ATOM 531 O O . ASP A 1 72 ? 3.367 -7.964 -13.074 1.00 98.50 72 ASP A O 1
ATOM 535 N N . ALA A 1 73 ? 1.210 -7.493 -13.425 1.00 98.44 73 ALA A N 1
ATOM 536 C CA . ALA A 1 73 ? 1.299 -7.658 -14.873 1.00 98.44 73 ALA A CA 1
ATOM 537 C C . ALA A 1 73 ? 2.240 -6.632 -15.536 1.00 98.44 73 ALA A C 1
ATOM 539 O O . ALA A 1 73 ? 2.963 -6.971 -16.477 1.00 98.44 73 ALA A O 1
ATOM 540 N N . ALA A 1 74 ? 2.246 -5.375 -15.076 1.00 98.56 74 ALA A N 1
ATOM 541 C CA . ALA A 1 74 ? 3.163 -4.351 -15.579 1.00 98.56 74 ALA A CA 1
ATOM 542 C C . ALA A 1 74 ? 4.619 -4.626 -15.159 1.00 98.56 74 ALA A C 1
ATOM 544 O O . ALA A 1 74 ? 5.522 -4.475 -15.983 1.00 98.56 74 ALA A O 1
ATOM 545 N N . SER A 1 75 ? 4.833 -5.103 -13.931 1.00 98.38 75 SER A N 1
ATOM 546 C CA . SER A 1 75 ? 6.124 -5.572 -13.419 1.00 98.38 75 SER A CA 1
ATOM 547 C C . SER A 1 75 ? 6.695 -6.700 -14.273 1.00 98.38 75 SER A C 1
ATOM 549 O O . SER A 1 75 ? 7.822 -6.602 -14.755 1.00 98.38 75 SER A O 1
ATOM 551 N N . VAL A 1 76 ? 5.904 -7.747 -14.531 1.00 98.44 76 VAL A N 1
ATOM 552 C CA . VAL A 1 76 ? 6.319 -8.882 -15.371 1.00 98.44 76 VAL A CA 1
ATOM 553 C C . VAL A 1 76 ? 6.650 -8.429 -16.795 1.00 98.44 76 VAL A C 1
ATOM 555 O O . VAL A 1 76 ? 7.648 -8.870 -17.368 1.00 98.44 76 VAL A O 1
ATOM 558 N N . ALA A 1 77 ? 5.854 -7.519 -17.366 1.00 98.06 77 ALA A N 1
ATOM 559 C CA . ALA A 1 77 ? 6.120 -6.969 -18.692 1.00 98.06 77 ALA A CA 1
ATOM 560 C C . ALA A 1 77 ? 7.441 -6.181 -18.739 1.00 98.06 77 ALA A C 1
ATOM 562 O O . ALA A 1 77 ? 8.209 -6.345 -19.684 1.00 98.06 77 ALA A O 1
ATOM 563 N N . TYR A 1 78 ? 7.733 -5.375 -17.715 1.00 98.38 78 TYR A N 1
ATOM 564 C CA . TYR A 1 78 ? 9.001 -4.652 -17.601 1.00 98.38 78 TYR A CA 1
ATOM 565 C C . TYR A 1 78 ? 10.203 -5.599 -17.494 1.00 98.38 78 TYR A C 1
ATOM 567 O O . TYR A 1 78 ? 11.172 -5.431 -18.233 1.00 98.38 78 TYR A O 1
ATOM 575 N N . ILE A 1 79 ? 10.122 -6.621 -16.635 1.00 97.81 79 ILE A N 1
ATOM 576 C CA . ILE A 1 79 ? 11.174 -7.643 -16.495 1.00 97.81 79 ILE A CA 1
ATOM 577 C C . ILE A 1 79 ? 11.404 -8.345 -17.840 1.00 97.81 79 ILE A C 1
ATOM 579 O O . ILE A 1 79 ? 12.539 -8.468 -18.285 1.00 97.81 79 ILE A O 1
ATOM 583 N N . SER A 1 80 ? 10.330 -8.685 -18.557 1.00 98.12 80 SER A N 1
ATOM 584 C CA . SER A 1 80 ? 10.428 -9.297 -19.890 1.00 98.12 80 SER A CA 1
ATOM 585 C C . SER A 1 80 ? 11.128 -8.387 -20.911 1.00 98.12 80 SER A C 1
ATOM 587 O O . SER A 1 80 ? 11.877 -8.867 -21.759 1.00 98.12 80 SER A O 1
ATOM 589 N N . VAL A 1 81 ? 10.901 -7.068 -20.848 1.00 97.88 81 VAL A N 1
ATOM 590 C CA . VAL A 1 81 ? 11.606 -6.081 -21.687 1.00 97.88 81 VAL A CA 1
ATOM 591 C C . VAL A 1 81 ? 13.087 -6.004 -21.315 1.00 97.88 81 VAL A C 1
ATOM 593 O O . VAL A 1 81 ? 13.925 -5.925 -22.213 1.00 97.88 81 VAL A O 1
ATOM 596 N N . LEU A 1 82 ? 13.412 -6.041 -20.019 1.00 96.50 82 LEU A N 1
ATOM 597 C CA . LEU A 1 82 ? 14.789 -6.038 -19.526 1.00 96.50 82 LEU A CA 1
ATOM 598 C C . LEU A 1 82 ? 15.553 -7.274 -20.025 1.00 96.50 82 LEU A C 1
ATOM 600 O O . LEU A 1 82 ? 16.641 -7.129 -20.578 1.00 96.50 82 LEU A O 1
ATOM 604 N N . ASP A 1 83 ? 14.937 -8.453 -19.922 1.00 95.81 83 ASP A N 1
ATOM 605 C CA . ASP A 1 83 ? 15.513 -9.726 -20.363 1.00 95.81 83 ASP A CA 1
ATOM 606 C C . ASP A 1 83 ? 15.678 -9.790 -21.892 1.00 95.81 83 ASP A C 1
ATOM 608 O O . ASP A 1 83 ? 16.683 -10.285 -22.403 1.00 95.81 83 ASP A O 1
ATOM 612 N N . ALA A 1 84 ? 14.715 -9.255 -22.653 1.00 95.44 84 ALA A N 1
ATOM 613 C CA . ALA A 1 84 ? 14.777 -9.221 -24.116 1.00 95.44 84 ALA A CA 1
ATOM 614 C C . ALA A 1 84 ? 15.799 -8.203 -24.659 1.00 95.44 84 ALA A C 1
ATOM 616 O O . ALA A 1 84 ? 16.251 -8.308 -25.806 1.00 95.44 84 ALA A O 1
ATOM 617 N N . HIS A 1 85 ? 16.156 -7.189 -23.867 1.00 93.69 85 HIS A N 1
ATOM 618 C CA . HIS A 1 85 ? 17.017 -6.088 -24.284 1.00 93.69 85 HIS A CA 1
ATOM 619 C C . HIS A 1 85 ? 18.211 -5.869 -23.344 1.00 93.69 85 HIS A C 1
ATOM 621 O O . HIS A 1 85 ? 18.397 -4.771 -22.822 1.00 93.69 85 HIS A O 1
ATOM 627 N N . ASP A 1 86 ? 19.084 -6.873 -23.243 1.00 88.00 86 ASP A N 1
ATOM 628 C CA . ASP A 1 86 ? 20.394 -6.747 -22.590 1.00 88.00 86 ASP A CA 1
ATOM 629 C C . ASP A 1 86 ? 21.315 -5.714 -23.278 1.00 88.00 86 ASP A C 1
ATOM 631 O O . ASP A 1 86 ? 21.957 -5.994 -24.294 1.00 88.00 86 ASP A O 1
ATOM 635 N N . LEU A 1 87 ? 21.358 -4.496 -22.730 1.00 87.50 87 LEU A N 1
ATOM 636 C CA . LEU A 1 87 ? 22.175 -3.388 -23.237 1.00 87.50 87 LEU A CA 1
ATOM 637 C C . LEU A 1 87 ? 23.676 -3.528 -22.928 1.00 87.50 87 LEU A C 1
ATOM 639 O O . LEU A 1 87 ? 24.450 -2.715 -23.432 1.00 87.50 87 LEU A O 1
ATOM 643 N N . ASP A 1 88 ? 24.088 -4.520 -22.135 1.00 83.81 88 ASP A N 1
ATOM 644 C CA . ASP A 1 88 ? 25.498 -4.752 -21.805 1.00 83.81 88 ASP A CA 1
ATOM 645 C C . ASP A 1 88 ? 26.233 -5.539 -22.916 1.00 83.81 88 ASP A C 1
ATOM 647 O O . ASP A 1 88 ? 27.471 -5.592 -22.947 1.00 83.81 88 ASP A O 1
ATOM 651 N N . ASP A 1 89 ? 25.483 -6.082 -23.886 1.00 81.50 89 ASP A N 1
ATOM 652 C CA . ASP A 1 89 ? 26.014 -6.680 -25.112 1.00 81.50 89 ASP A CA 1
ATOM 653 C C . ASP A 1 89 ? 26.617 -5.617 -26.053 1.00 81.50 89 ASP A C 1
ATOM 655 O O . ASP A 1 89 ? 25.950 -4.693 -26.531 1.00 81.50 89 ASP A O 1
ATOM 659 N N . ARG A 1 90 ? 27.913 -5.770 -26.346 1.00 69.81 90 ARG A N 1
ATOM 660 C CA . ARG A 1 90 ? 28.727 -4.781 -27.068 1.00 69.81 90 ARG A CA 1
ATOM 661 C C . ARG A 1 90 ? 28.568 -4.835 -28.589 1.00 69.81 90 ARG A C 1
ATOM 663 O O . ARG A 1 90 ? 28.998 -3.886 -29.245 1.00 69.81 90 ARG A O 1
ATOM 670 N N . ASP A 1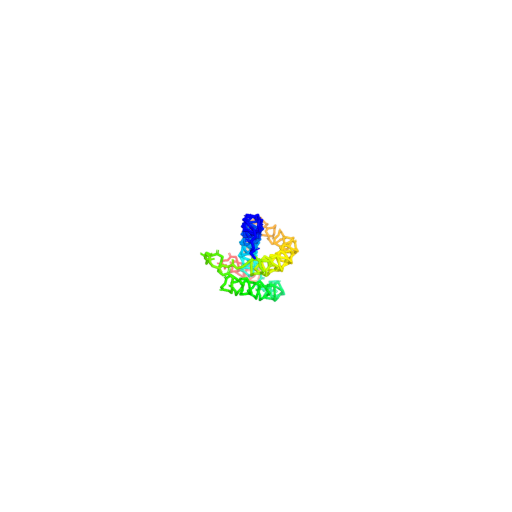 91 ? 27.940 -5.875 -29.145 1.00 78.06 91 ASP A N 1
ATOM 671 C CA . ASP A 1 91 ? 27.814 -6.079 -30.601 1.00 78.06 91 ASP A CA 1
ATOM 672 C C . ASP A 1 91 ? 26.450 -5.651 -31.186 1.00 78.06 91 ASP A C 1
ATOM 674 O O . ASP A 1 91 ? 26.073 -6.038 -32.295 1.00 78.06 91 ASP A O 1
ATOM 678 N N . ARG A 1 92 ? 25.715 -4.775 -30.488 1.00 86.62 92 ARG A N 1
ATOM 679 C CA . ARG A 1 92 ? 24.419 -4.254 -30.953 1.00 86.62 92 ARG A CA 1
ATOM 680 C C . ARG A 1 92 ? 24.524 -3.214 -32.069 1.00 86.62 92 ARG A C 1
ATOM 682 O O . ARG A 1 92 ? 25.306 -2.260 -32.036 1.00 86.62 92 ARG A O 1
ATOM 689 N N . SER A 1 93 ? 23.628 -3.335 -33.038 1.00 89.50 93 SER A N 1
ATOM 690 C CA . SER A 1 93 ? 23.393 -2.354 -34.090 1.00 89.50 93 SER A CA 1
ATOM 691 C C . SER A 1 93 ? 22.566 -1.154 -33.593 1.00 89.50 93 SER A C 1
ATOM 693 O O . SER A 1 93 ? 21.774 -1.268 -32.656 1.00 89.50 93 SER A O 1
ATOM 695 N N . PRO A 1 94 ? 22.647 0.012 -34.267 1.00 89.06 94 PRO A N 1
ATOM 696 C CA . PRO A 1 94 ? 21.801 1.164 -33.939 1.00 89.06 94 PRO A CA 1
ATOM 697 C C . PRO A 1 94 ? 20.292 0.862 -33.971 1.00 89.06 94 PRO A C 1
ATOM 699 O O . PRO A 1 94 ? 19.537 1.440 -33.198 1.00 89.06 94 PRO A O 1
ATOM 702 N N . ALA A 1 95 ? 19.851 -0.051 -34.844 1.00 90.88 95 ALA A N 1
ATOM 703 C CA . ALA A 1 95 ? 18.443 -0.429 -34.951 1.00 90.88 95 ALA A CA 1
ATOM 704 C C . ALA A 1 95 ? 17.959 -1.232 -33.731 1.00 90.88 95 ALA A C 1
ATOM 706 O O . ALA A 1 95 ? 16.816 -1.061 -33.305 1.00 90.88 95 ALA A O 1
ATOM 707 N N . GLU A 1 96 ? 18.825 -2.069 -33.154 1.00 93.94 96 GLU A N 1
ATOM 708 C CA . GLU A 1 96 ? 18.537 -2.820 -31.926 1.00 93.94 96 GLU A CA 1
ATOM 709 C C . GLU A 1 96 ? 18.480 -1.896 -30.708 1.00 93.94 96 GLU A C 1
ATOM 711 O O . GLU A 1 96 ? 17.576 -2.036 -29.885 1.00 93.94 96 GLU A O 1
ATOM 716 N N . TYR A 1 97 ? 19.362 -0.893 -30.629 1.00 94.38 97 TYR A N 1
ATOM 717 C CA . TYR A 1 97 ? 19.263 0.156 -29.609 1.00 94.38 97 TYR A CA 1
ATOM 718 C C . TYR A 1 97 ? 17.963 0.957 -29.728 1.00 94.38 97 TYR A C 1
ATOM 720 O O . TYR A 1 97 ? 17.284 1.188 -28.730 1.00 94.38 97 TYR A O 1
ATOM 728 N N . ASP A 1 98 ? 17.560 1.329 -30.944 1.00 94.75 98 ASP A N 1
ATOM 729 C CA . ASP A 1 98 ? 16.292 2.026 -31.166 1.00 94.75 98 ASP A CA 1
ATOM 730 C C . ASP A 1 98 ? 15.068 1.168 -30.804 1.00 94.75 98 ASP A C 1
ATOM 732 O O . ASP A 1 98 ? 14.065 1.697 -30.318 1.00 94.75 98 ASP A O 1
ATOM 736 N N . ALA A 1 99 ? 15.125 -0.146 -31.045 1.00 95.81 99 ALA A N 1
ATOM 737 C CA . ALA A 1 99 ? 14.078 -1.079 -30.635 1.00 95.81 99 ALA A CA 1
ATOM 738 C C . ALA A 1 99 ? 13.986 -1.178 -29.107 1.00 95.81 99 ALA A C 1
ATOM 740 O O . ALA A 1 99 ? 12.899 -0.986 -28.562 1.00 95.81 99 ALA A O 1
ATOM 741 N N . ALA A 1 100 ? 15.125 -1.364 -28.433 1.00 96.94 100 ALA A N 1
ATOM 742 C CA . ALA A 1 100 ? 15.206 -1.392 -26.976 1.00 96.94 100 ALA A CA 1
ATOM 743 C C . ALA A 1 100 ? 14.676 -0.092 -26.358 1.00 96.94 100 ALA A C 1
ATOM 745 O O . ALA A 1 100 ? 13.824 -0.123 -25.473 1.00 96.94 100 ALA A O 1
ATOM 746 N N . ARG A 1 101 ? 15.094 1.065 -26.887 1.00 97.62 101 ARG A N 1
ATOM 747 C CA . ARG A 1 101 ? 14.616 2.378 -26.438 1.00 97.62 101 ARG A CA 1
ATOM 748 C C . ARG A 1 101 ? 13.092 2.481 -26.503 1.00 97.62 101 ARG A C 1
ATOM 750 O O . ARG A 1 101 ? 12.471 2.920 -25.541 1.00 97.62 101 ARG A O 1
ATOM 757 N N . ARG A 1 102 ? 12.474 2.089 -27.624 1.00 98.31 102 ARG A N 1
ATOM 758 C CA . ARG A 1 102 ? 11.006 2.119 -27.770 1.00 98.31 102 ARG A CA 1
ATOM 759 C C . ARG A 1 102 ? 10.313 1.187 -26.775 1.00 98.31 102 ARG A C 1
ATOM 761 O O . ARG A 1 102 ? 9.297 1.581 -26.212 1.00 98.31 102 ARG A O 1
ATOM 768 N N . ALA A 1 103 ? 10.865 -0.004 -26.549 1.00 98.31 103 ALA A N 1
ATOM 769 C CA . ALA A 1 103 ? 10.320 -0.959 -25.590 1.00 98.31 103 ALA A CA 1
ATOM 770 C C . ALA A 1 103 ? 10.381 -0.421 -24.149 1.00 98.31 103 ALA A C 1
ATOM 772 O O . ALA A 1 103 ? 9.370 -0.446 -23.448 1.00 98.31 103 ALA A O 1
ATOM 773 N N . PHE A 1 104 ? 11.517 0.151 -23.733 1.00 98.56 104 PHE A N 1
ATOM 774 C CA . PHE A 1 104 ? 11.654 0.761 -22.407 1.00 98.56 104 PHE A CA 1
ATOM 775 C C . PHE A 1 104 ? 10.739 1.976 -22.219 1.00 98.56 104 PHE A C 1
ATOM 777 O O . PHE A 1 104 ? 10.109 2.093 -21.171 1.00 98.56 104 PHE A O 1
ATOM 784 N N . VAL A 1 105 ? 10.593 2.841 -23.231 1.00 98.69 105 VAL A N 1
ATOM 785 C CA . VAL A 1 105 ? 9.650 3.974 -23.172 1.00 98.69 105 VAL A CA 1
ATOM 786 C C . VAL A 1 105 ? 8.214 3.484 -22.979 1.00 98.69 105 VAL A C 1
ATOM 788 O O . VAL A 1 105 ? 7.538 3.947 -22.064 1.00 98.69 105 VAL A O 1
ATOM 791 N N . ALA A 1 106 ? 7.770 2.508 -23.774 1.00 98.50 106 ALA A N 1
ATOM 792 C CA . ALA A 1 106 ? 6.424 1.949 -23.649 1.00 98.50 106 ALA A CA 1
ATOM 793 C C . ALA A 1 106 ? 6.199 1.281 -22.279 1.00 98.50 106 ALA A C 1
ATOM 795 O O . ALA A 1 106 ? 5.136 1.431 -21.673 1.00 98.50 106 ALA A O 1
ATOM 796 N N . SER A 1 107 ? 7.212 0.580 -21.758 1.00 98.56 107 SER A N 1
ATOM 797 C CA . SER A 1 107 ? 7.164 0.002 -20.414 1.00 98.56 107 SER A CA 1
ATOM 798 C C . SER A 1 107 ? 7.047 1.084 -19.339 1.00 98.56 107 SER A C 1
ATOM 800 O O . SER A 1 107 ? 6.208 0.969 -18.450 1.00 98.56 107 SER A O 1
ATOM 802 N N . ALA A 1 108 ? 7.841 2.155 -19.428 1.00 98.69 108 ALA A N 1
ATOM 803 C CA . ALA A 1 108 ? 7.806 3.266 -18.480 1.00 98.69 108 ALA A CA 1
ATOM 804 C C . ALA A 1 108 ? 6.443 3.977 -18.474 1.00 98.69 108 ALA A C 1
ATOM 806 O O . ALA A 1 108 ? 5.924 4.307 -17.410 1.00 98.69 108 ALA A O 1
ATOM 807 N N . GLU A 1 109 ? 5.842 4.198 -19.645 1.00 98.69 109 GLU A N 1
ATOM 808 C CA . GLU A 1 109 ? 4.502 4.785 -19.768 1.00 98.69 109 GLU A CA 1
ATOM 809 C C . GLU A 1 109 ? 3.440 3.916 -19.090 1.00 98.69 109 GLU A C 1
ATOM 811 O O . GLU A 1 109 ? 2.641 4.428 -18.303 1.00 98.69 109 GLU A O 1
ATOM 816 N N . ARG A 1 110 ? 3.472 2.598 -19.328 1.00 98.44 110 ARG A N 1
ATOM 817 C CA . ARG A 1 110 ? 2.551 1.652 -18.685 1.00 98.44 110 ARG A CA 1
ATOM 818 C C . ARG A 1 110 ? 2.718 1.636 -17.166 1.00 98.44 110 ARG A C 1
ATOM 820 O O . ARG A 1 110 ? 1.718 1.703 -16.456 1.00 98.44 110 ARG A O 1
ATOM 827 N N . LEU A 1 111 ? 3.956 1.575 -16.674 1.00 98.81 111 LEU A N 1
ATOM 828 C CA . LEU A 1 111 ? 4.255 1.605 -15.239 1.00 98.81 111 LEU A CA 1
ATOM 829 C C . LEU A 1 111 ? 3.709 2.888 -14.599 1.00 98.81 111 LEU A C 1
ATOM 831 O O . LEU A 1 111 ? 2.941 2.814 -13.647 1.00 98.81 111 LEU A O 1
ATOM 835 N N . ARG A 1 112 ? 3.983 4.062 -15.188 1.00 98.81 112 ARG A N 1
ATOM 836 C CA . ARG A 1 112 ? 3.459 5.351 -14.694 1.00 98.81 112 ARG A CA 1
ATOM 837 C C . ARG A 1 112 ? 1.937 5.423 -14.707 1.00 98.81 112 ARG A C 1
ATOM 839 O O . ARG A 1 112 ? 1.352 5.995 -13.790 1.00 98.81 112 ARG A O 1
ATOM 846 N N . GLN A 1 113 ? 1.288 4.859 -15.725 1.00 98.69 113 GLN A N 1
ATOM 847 C CA . GLN A 1 113 ? -0.171 4.797 -15.777 1.00 98.69 113 GLN A CA 1
ATOM 848 C C . GLN A 1 113 ? -0.728 3.987 -14.599 1.00 98.69 113 GLN A C 1
ATOM 850 O O . GLN A 1 113 ? -1.662 4.436 -13.933 1.00 98.69 113 GLN A O 1
ATOM 855 N N . VAL A 1 114 ? -0.143 2.820 -14.314 1.00 98.69 114 VAL A N 1
ATOM 856 C CA . VAL A 1 114 ? -0.548 1.996 -13.169 1.00 98.69 114 VAL A CA 1
ATOM 857 C C . VAL A 1 114 ? -0.268 2.715 -11.849 1.00 98.69 114 VAL A C 1
ATOM 859 O O . VAL A 1 114 ? -1.160 2.773 -11.004 1.00 98.69 114 VAL A O 1
ATOM 862 N N . THR A 1 115 ? 0.894 3.355 -11.696 1.00 98.75 115 THR A N 1
ATOM 863 C CA . THR A 1 115 ? 1.207 4.197 -10.530 1.00 98.75 115 THR A CA 1
ATOM 864 C C . THR A 1 115 ? 0.166 5.302 -10.332 1.00 98.75 115 THR A C 1
ATOM 866 O O . THR A 1 115 ? -0.280 5.535 -9.212 1.00 98.75 115 THR A O 1
ATOM 869 N N . GLY A 1 116 ? -0.288 5.954 -11.407 1.00 98.75 116 GLY A N 1
ATOM 870 C CA . GLY A 1 116 ? -1.357 6.955 -11.343 1.00 98.75 116 GLY A CA 1
ATOM 871 C C . GLY A 1 116 ? -2.679 6.385 -10.818 1.00 98.75 116 GLY A C 1
ATOM 872 O O . GLY A 1 116 ? -3.327 7.003 -9.973 1.00 98.75 116 GLY A O 1
ATOM 873 N N . ASN A 1 117 ? -3.053 5.180 -11.256 1.00 98.62 117 ASN A N 1
ATOM 874 C CA . ASN A 1 117 ? -4.251 4.492 -10.766 1.00 98.62 117 ASN A CA 1
ATOM 875 C C . ASN A 1 117 ? -4.134 4.122 -9.278 1.00 98.62 117 ASN A C 1
ATOM 877 O O . ASN A 1 117 ? -5.086 4.328 -8.521 1.00 98.62 117 ASN A O 1
ATOM 881 N N . LEU A 1 118 ? -2.966 3.619 -8.862 1.00 98.75 118 LEU A N 1
ATOM 882 C CA . LEU A 1 118 ? -2.645 3.305 -7.467 1.00 98.75 118 LEU A CA 1
ATOM 883 C C . LEU A 1 118 ? -2.735 4.562 -6.588 1.00 98.75 118 LEU A C 1
ATOM 885 O O . LEU A 1 118 ? -3.444 4.567 -5.584 1.00 98.75 118 LEU A O 1
ATOM 889 N N . ASN A 1 119 ? -2.110 5.663 -7.000 1.00 98.38 119 ASN A N 1
ATOM 890 C CA . ASN A 1 119 ? -2.160 6.926 -6.262 1.00 98.38 119 ASN A CA 1
ATOM 891 C C . ASN A 1 119 ? -3.587 7.476 -6.160 1.00 98.38 119 ASN A C 1
ATOM 893 O O . ASN A 1 119 ? -4.024 7.859 -5.076 1.00 98.38 119 ASN A O 1
ATOM 897 N N . GLY A 1 120 ? -4.360 7.428 -7.248 1.00 98.44 120 GLY A N 1
ATOM 898 C CA . GLY A 1 120 ? -5.766 7.827 -7.212 1.00 98.44 120 GLY A CA 1
ATOM 899 C C . GLY A 1 120 ? -6.599 6.963 -6.256 1.00 98.44 120 GLY A C 1
ATOM 900 O O . GLY A 1 120 ? -7.519 7.462 -5.608 1.00 98.44 120 GLY A O 1
ATOM 901 N N . PHE A 1 121 ? -6.292 5.670 -6.135 1.00 98.50 121 PHE A N 1
ATOM 902 C CA . PHE A 1 121 ? -6.904 4.811 -5.121 1.00 98.50 121 PHE A CA 1
ATOM 903 C C . PHE A 1 121 ? -6.501 5.222 -3.700 1.00 98.50 121 PHE A C 1
ATOM 905 O O . PHE A 1 121 ? -7.372 5.349 -2.837 1.00 98.50 121 PHE A O 1
ATOM 912 N N . ALA A 1 122 ? -5.217 5.500 -3.464 1.00 97.62 122 ALA A N 1
ATOM 913 C CA . ALA A 1 122 ? -4.722 5.968 -2.172 1.00 97.62 122 ALA A CA 1
ATOM 914 C C . ALA A 1 122 ? -5.424 7.264 -1.719 1.00 97.62 122 ALA A C 1
ATOM 916 O O . ALA A 1 122 ? -5.849 7.365 -0.567 1.00 97.62 122 ALA A O 1
ATOM 917 N N . GLU A 1 123 ? -5.635 8.214 -2.633 1.00 97.88 123 GLU A N 1
ATOM 918 C CA . GLU A 1 123 ? -6.382 9.453 -2.371 1.00 97.88 123 GLU A CA 1
ATOM 919 C C . GLU A 1 123 ? -7.837 9.186 -1.958 1.00 97.88 123 GLU A C 1
ATOM 921 O O . GLU A 1 123 ? -8.351 9.819 -1.034 1.00 97.88 123 GLU A O 1
ATOM 926 N N . ARG A 1 124 ? -8.509 8.213 -2.590 1.00 96.81 124 ARG A N 1
ATOM 927 C CA . ARG A 1 124 ? -9.880 7.810 -2.220 1.00 96.81 124 ARG A CA 1
ATOM 928 C C . ARG A 1 124 ? -9.940 7.041 -0.899 1.00 96.81 124 ARG A C 1
ATOM 930 O O . ARG A 1 124 ? -10.964 7.097 -0.210 1.00 96.81 124 ARG A O 1
ATOM 937 N N . LEU A 1 125 ? -8.876 6.322 -0.542 1.00 96.69 125 LEU A N 1
ATOM 938 C CA . LEU A 1 125 ? -8.766 5.580 0.716 1.00 96.69 125 LEU A CA 1
ATOM 939 C C . LEU A 1 125 ? -8.490 6.507 1.909 1.00 96.69 125 LEU A C 1
ATOM 941 O O . LEU A 1 125 ? -9.051 6.299 2.987 1.00 96.69 125 LEU A O 1
ATOM 945 N N . ALA A 1 126 ? -7.688 7.557 1.720 1.00 95.62 126 ALA A N 1
ATOM 946 C CA . ALA A 1 126 ? -7.292 8.498 2.768 1.00 95.62 126 ALA A CA 1
ATOM 947 C C . ALA A 1 126 ? -8.456 9.031 3.641 1.00 95.62 126 ALA A C 1
ATOM 949 O O . ALA A 1 126 ? -8.366 8.917 4.864 1.00 95.62 126 ALA A O 1
ATOM 950 N N . PRO A 1 127 ? -9.585 9.534 3.098 1.00 95.62 127 PRO A N 1
ATOM 951 C CA . PRO A 1 127 ? -10.692 10.021 3.926 1.00 95.62 127 PRO A CA 1
ATOM 952 C C . PRO A 1 127 ? -11.470 8.908 4.643 1.00 95.62 127 PRO A C 1
ATOM 954 O O . PRO A 1 127 ? -12.227 9.198 5.567 1.00 95.62 127 PRO A O 1
ATOM 957 N N . LYS A 1 128 ? -11.362 7.641 4.221 1.00 94.44 128 LYS A N 1
ATOM 958 C CA . LYS A 1 128 ? -11.947 6.510 4.964 1.00 94.44 128 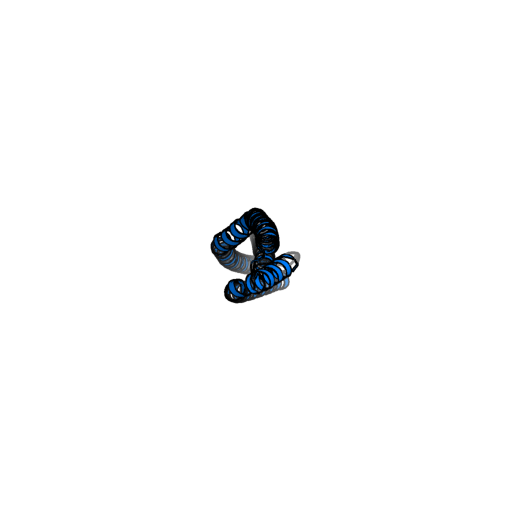LYS A CA 1
ATOM 959 C C . LYS A 1 128 ? -11.088 6.186 6.183 1.00 94.44 128 LYS A C 1
ATOM 961 O O . LYS A 1 128 ? -11.623 6.078 7.280 1.00 94.44 128 LYS A O 1
ATOM 966 N N . MET A 1 129 ? -9.771 6.150 5.989 1.00 94.19 129 MET A N 1
ATOM 967 C CA . MET A 1 129 ? -8.792 5.982 7.066 1.00 94.19 129 MET A CA 1
ATOM 968 C C . MET A 1 129 ? -8.896 7.095 8.110 1.00 94.19 129 MET A C 1
ATOM 970 O O . MET A 1 129 ? -9.062 6.800 9.285 1.00 94.19 129 MET A O 1
ATOM 974 N N . ALA A 1 130 ? -8.942 8.361 7.685 1.00 93.56 130 ALA A N 1
ATOM 975 C CA . ALA A 1 130 ? -9.055 9.494 8.607 1.00 93.56 130 ALA A CA 1
ATOM 976 C C . ALA A 1 130 ? -10.324 9.441 9.482 1.00 93.56 130 ALA A C 1
ATOM 978 O O . ALA A 1 130 ? -10.315 9.877 10.630 1.00 93.56 130 ALA A O 1
ATOM 979 N N . ARG A 1 131 ? -11.434 8.898 8.959 1.00 92.19 131 ARG A N 1
ATOM 980 C CA . ARG A 1 131 ? -12.662 8.706 9.751 1.00 92.19 131 ARG A CA 1
ATOM 981 C C . ARG A 1 131 ? -12.509 7.607 10.797 1.00 92.19 131 ARG A C 1
ATOM 983 O O . ARG A 1 131 ? -13.031 7.772 11.894 1.00 92.19 131 ARG A O 1
ATOM 990 N N . LEU A 1 132 ? -11.823 6.514 10.465 1.00 91.50 132 LEU A N 1
ATOM 991 C CA . LEU A 1 132 ? -11.521 5.466 11.439 1.00 91.50 132 LEU A CA 1
ATOM 992 C C . LEU A 1 132 ? -10.572 5.974 12.519 1.00 91.50 132 LEU A C 1
ATOM 994 O O . LEU A 1 132 ? -10.855 5.785 13.693 1.00 91.50 132 LEU A O 1
ATOM 998 N N . GLU A 1 133 ? -9.502 6.668 12.137 1.00 91.06 133 GLU A N 1
ATOM 999 C CA . GLU A 1 133 ? -8.553 7.282 13.073 1.00 91.06 133 GLU A CA 1
ATOM 1000 C C . GLU A 1 133 ? -9.280 8.232 14.037 1.00 91.06 133 GLU A C 1
ATOM 1002 O O . GLU A 1 133 ? -9.177 8.079 15.250 1.00 91.06 133 GLU A O 1
ATOM 1007 N N . ALA A 1 134 ? -10.140 9.116 13.519 1.00 92.69 134 ALA A N 1
ATOM 1008 C CA . ALA A 1 134 ? -10.949 9.996 14.359 1.00 92.69 134 ALA A CA 1
ATOM 1009 C C . ALA A 1 134 ? -11.906 9.228 15.291 1.00 92.69 134 ALA A C 1
ATOM 1011 O O . ALA A 1 134 ? -12.152 9.664 16.414 1.00 92.69 134 ALA A O 1
ATOM 1012 N N . ALA A 1 135 ? -12.466 8.097 14.852 1.00 89.38 135 ALA A N 1
ATOM 1013 C CA . ALA A 1 135 ? -13.309 7.259 15.703 1.00 89.38 135 ALA A CA 1
ATOM 1014 C C . ALA A 1 135 ? -12.499 6.563 16.811 1.00 89.38 135 ALA A C 1
ATOM 1016 O O . ALA A 1 135 ? -12.969 6.493 17.949 1.00 89.38 135 ALA A O 1
ATOM 1017 N N . LEU A 1 136 ? -11.282 6.105 16.503 1.00 90.12 136 LEU A N 1
ATOM 1018 C CA . LEU A 1 136 ? -10.354 5.517 17.470 1.00 90.12 136 LEU A CA 1
ATOM 1019 C C . LEU A 1 136 ? -9.905 6.542 18.514 1.00 90.12 136 LEU A C 1
ATOM 1021 O O . LEU A 1 136 ? -9.902 6.224 19.700 1.00 90.12 136 LEU A O 1
ATOM 1025 N N . ASP A 1 137 ? -9.634 7.784 18.114 1.00 93.19 137 ASP A N 1
ATOM 1026 C CA . ASP A 1 137 ? -9.281 8.869 19.040 1.00 93.19 137 ASP A CA 1
ATOM 1027 C C . ASP A 1 137 ? -10.409 9.181 20.039 1.00 93.19 137 ASP A C 1
ATOM 1029 O O . ASP A 1 137 ? -10.164 9.621 21.165 1.00 93.19 137 ASP A O 1
ATOM 1033 N N . GLN A 1 138 ? -11.664 8.930 19.654 1.00 93.44 138 GLN A N 1
ATOM 1034 C CA . GLN A 1 138 ? -12.827 9.083 20.533 1.00 93.44 138 GLN A CA 1
ATOM 1035 C C . GLN A 1 138 ? -13.085 7.856 21.419 1.00 93.44 138 GLN A C 1
ATOM 1037 O O . GLN A 1 138 ? -13.917 7.932 22.326 1.00 93.44 138 GLN A O 1
ATOM 1042 N N . LEU A 1 139 ? -12.401 6.731 21.200 1.00 92.06 139 LEU A N 1
ATOM 1043 C CA . LEU A 1 139 ? -12.626 5.509 21.969 1.00 92.06 139 LEU A CA 1
ATOM 1044 C C . LEU A 1 139 ? -12.226 5.669 23.450 1.00 92.06 139 LEU A C 1
ATOM 1046 O O . LEU A 1 139 ? -13.067 5.376 24.304 1.00 92.06 139 LEU A O 1
ATOM 1050 N N . PRO A 1 140 ? -11.028 6.190 23.805 1.00 93.69 140 PRO A N 1
ATOM 1051 C CA . PRO A 1 140 ? -10.639 6.350 25.205 1.00 93.69 140 PRO A CA 1
ATOM 1052 C C . PRO A 1 140 ? -11.605 7.201 26.045 1.00 93.69 140 PRO A C 1
ATOM 1054 O O . PRO A 1 140 ? -12.041 6.711 27.090 1.00 93.69 140 PRO A O 1
ATOM 1057 N N . PRO A 1 141 ? -12.006 8.428 25.639 1.00 95.06 141 PRO A N 1
ATOM 1058 C CA . PRO A 1 141 ? -12.912 9.229 26.460 1.00 95.06 141 PRO A CA 1
ATOM 1059 C C . PRO A 1 141 ? -14.296 8.584 26.599 1.00 95.06 141 PRO A C 1
ATOM 1061 O O . PRO A 1 141 ? -14.901 8.665 27.668 1.00 95.06 141 PRO A O 1
ATOM 1064 N N . ARG A 1 142 ? -14.792 7.896 25.562 1.00 94.19 142 ARG A N 1
ATOM 1065 C CA . ARG A 1 142 ? -16.076 7.180 25.630 1.00 94.19 142 ARG A CA 1
ATOM 1066 C C . ARG A 1 142 ? -16.010 5.975 26.560 1.00 94.19 142 ARG A C 1
ATOM 1068 O O . ARG A 1 142 ? -16.957 5.743 27.305 1.00 94.19 142 ARG A O 1
ATOM 1075 N N . LEU A 1 143 ? -14.896 5.247 26.552 1.00 94.56 143 LEU A N 1
ATOM 1076 C CA . LEU A 1 143 ? -14.683 4.119 27.451 1.00 94.56 143 LEU A CA 1
ATOM 1077 C C . LEU A 1 143 ? -14.588 4.574 28.913 1.00 94.56 143 LEU A C 1
ATOM 1079 O O . LEU A 1 143 ? -15.169 3.939 29.790 1.00 94.56 143 LEU A O 1
ATOM 1083 N N . THR A 1 144 ? -13.916 5.696 29.178 1.00 95.50 144 THR A N 1
ATOM 1084 C CA . THR A 1 144 ? -13.900 6.315 30.511 1.00 95.50 144 THR A CA 1
ATOM 1085 C C . THR A 1 144 ? -15.306 6.719 30.949 1.00 95.50 144 THR A C 1
ATOM 1087 O O . THR A 1 144 ? -15.749 6.292 32.009 1.00 95.50 144 THR A O 1
ATOM 1090 N N . ALA A 1 145 ? -16.055 7.435 30.104 1.00 95.56 145 ALA A N 1
ATOM 1091 C CA . ALA A 1 145 ? -17.426 7.837 30.424 1.00 95.56 145 ALA A CA 1
ATOM 1092 C C . ALA A 1 145 ? -18.352 6.634 30.695 1.00 95.56 145 ALA A C 1
ATOM 1094 O O . ALA A 1 145 ? -19.203 6.693 31.581 1.00 95.56 145 ALA A O 1
ATOM 1095 N N . ALA A 1 146 ? -18.176 5.526 29.967 1.00 95.06 146 ALA A N 1
ATOM 1096 C CA . ALA A 1 146 ? -18.927 4.296 30.204 1.00 95.06 146 ALA A CA 1
ATOM 1097 C C . ALA A 1 146 ? -18.587 3.660 31.564 1.00 95.06 146 ALA A C 1
ATOM 1099 O O . ALA A 1 146 ? -19.487 3.232 32.286 1.00 95.06 146 ALA A O 1
ATOM 1100 N N . ARG A 1 147 ? -17.303 3.641 31.946 1.00 95.50 147 ARG A N 1
ATOM 1101 C CA . ARG A 1 147 ? -16.860 3.160 33.266 1.00 95.50 147 ARG A CA 1
ATOM 1102 C C . ARG A 1 147 ? -17.411 4.023 34.398 1.00 95.50 147 ARG A C 1
ATOM 1104 O O . ARG A 1 147 ? -17.906 3.476 35.381 1.00 95.50 147 ARG A O 1
ATOM 1111 N N . ASP A 1 148 ? -17.394 5.343 34.231 1.00 96.75 148 ASP A N 1
ATOM 1112 C CA . ASP A 1 148 ? -17.944 6.282 35.2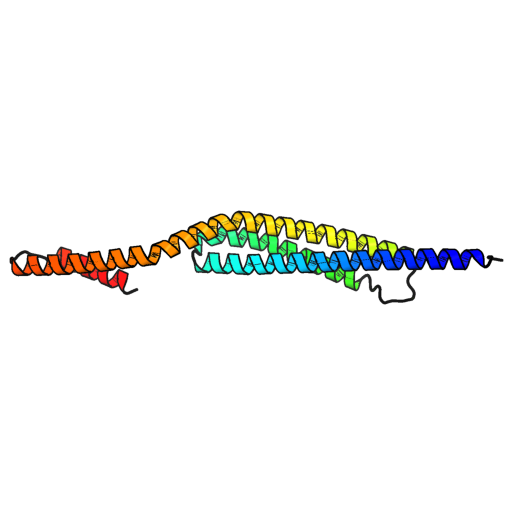11 1.00 96.75 148 ASP A CA 1
ATOM 1113 C C . ASP A 1 148 ? -19.459 6.094 35.378 1.00 96.75 148 ASP A C 1
ATOM 1115 O O . ASP A 1 148 ? -19.965 6.069 36.501 1.00 96.75 148 ASP A O 1
ATOM 1119 N N . ALA A 1 149 ? -20.191 5.886 34.278 1.00 96.06 149 ALA A N 1
ATOM 1120 C CA . ALA A 1 149 ? -21.624 5.603 34.317 1.00 96.06 149 ALA A CA 1
ATOM 1121 C C . ALA A 1 149 ? -21.938 4.287 35.049 1.00 96.06 149 ALA A C 1
ATOM 1123 O O . ALA A 1 149 ? -22.869 4.238 35.853 1.00 96.06 149 ALA A O 1
ATOM 1124 N N . VAL A 1 150 ? -21.141 3.237 34.824 1.00 96.06 150 VAL A N 1
ATOM 1125 C CA . VAL A 1 150 ? -21.272 1.958 35.541 1.00 96.06 150 VAL A CA 1
ATOM 1126 C C . VAL A 1 150 ? -20.969 2.117 37.033 1.00 96.06 150 VAL A C 1
ATOM 1128 O O . VAL A 1 150 ? -21.689 1.558 37.859 1.00 96.06 150 VAL A O 1
ATOM 1131 N N . ALA A 1 151 ? -19.962 2.912 37.405 1.00 96.06 151 ALA A N 1
ATOM 1132 C CA . ALA A 1 151 ? -19.669 3.212 38.807 1.00 96.06 151 ALA A CA 1
ATOM 1133 C C . ALA A 1 151 ? -20.807 4.000 39.485 1.00 96.06 151 ALA A C 1
ATOM 1135 O O . ALA A 1 151 ? -21.190 3.696 40.615 1.00 96.06 151 ALA A O 1
ATOM 1136 N N . ALA A 1 152 ? -21.393 4.978 38.789 1.00 96.56 152 ALA A N 1
ATOM 1137 C CA . ALA A 1 152 ? -22.536 5.737 39.293 1.00 96.56 152 ALA A CA 1
ATOM 1138 C C . ALA A 1 152 ? -23.792 4.863 39.456 1.00 96.56 152 ALA A C 1
ATOM 1140 O O . ALA A 1 152 ? -24.502 4.984 40.456 1.00 96.56 152 ALA A O 1
ATOM 1141 N N . ALA A 1 153 ? -24.050 3.962 38.503 1.00 95.62 153 ALA A N 1
ATOM 1142 C CA . ALA A 1 153 ? -25.158 3.015 38.574 1.00 95.62 153 ALA A CA 1
ATOM 1143 C C . ALA A 1 153 ? -25.013 2.045 39.758 1.00 95.62 153 ALA A C 1
ATOM 1145 O O . ALA A 1 153 ? -25.992 1.782 40.453 1.00 95.62 153 ALA A O 1
ATOM 1146 N N . ASP A 1 154 ? -23.797 1.572 40.039 1.00 95.50 154 ASP A N 1
ATOM 1147 C CA . ASP A 1 154 ? -23.513 0.732 41.207 1.00 95.50 154 ASP A CA 1
ATOM 1148 C C . ASP A 1 154 ? -23.802 1.450 42.531 1.00 95.50 154 ASP A C 1
ATOM 1150 O O . ASP A 1 154 ? -24.488 0.910 43.400 1.00 95.50 154 ASP A O 1
ATOM 1154 N N . ALA A 1 155 ? -23.353 2.702 42.663 1.00 96.06 155 ALA A N 1
ATOM 1155 C CA . ALA A 1 155 ? -23.626 3.512 43.847 1.00 96.06 155 ALA A CA 1
ATOM 1156 C C . ALA A 1 155 ? -25.134 3.760 44.047 1.00 96.06 155 ALA A C 1
ATOM 1158 O O . ALA A 1 155 ? -25.635 3.690 45.171 1.00 96.06 155 ALA A O 1
ATOM 1159 N N . ALA A 1 156 ? -25.873 4.012 42.962 1.00 95.69 156 ALA A N 1
ATOM 1160 C CA . ALA A 1 156 ? -27.323 4.188 43.012 1.00 95.69 156 ALA A CA 1
ATOM 1161 C C . ALA A 1 156 ? -28.050 2.896 43.419 1.00 95.69 156 ALA A C 1
ATOM 1163 O O . ALA A 1 156 ? -28.995 2.939 44.209 1.00 95.69 156 ALA A O 1
ATOM 1164 N N . LEU A 1 157 ? -27.588 1.746 42.922 1.00 95.75 157 LEU A N 1
ATOM 1165 C CA . LEU A 1 157 ? -28.133 0.438 43.272 1.00 95.75 157 LEU A CA 1
ATOM 1166 C C . LEU A 1 157 ? -27.926 0.119 44.757 1.00 95.75 157 LEU A C 1
ATOM 1168 O O . LEU A 1 157 ? -28.853 -0.348 45.419 1.00 95.75 157 LEU A O 1
ATOM 1172 N N . ALA A 1 158 ? -26.733 0.405 45.286 1.00 95.31 158 ALA A N 1
ATOM 1173 C CA . ALA A 1 158 ? -26.437 0.252 46.707 1.00 95.31 158 ALA A CA 1
ATOM 1174 C C . ALA A 1 158 ? -27.389 1.099 47.568 1.00 95.31 158 ALA A C 1
ATOM 1176 O O . ALA A 1 158 ? -28.022 0.576 48.482 1.00 95.31 158 ALA A O 1
ATOM 1177 N N . ALA A 1 159 ? -27.592 2.371 47.208 1.00 95.56 159 ALA A N 1
ATOM 1178 C CA . ALA A 1 159 ? -28.518 3.253 47.917 1.00 95.56 159 ALA A CA 1
ATOM 1179 C C . ALA A 1 159 ? -29.985 2.776 47.853 1.00 95.56 159 ALA A C 1
ATOM 1181 O O . ALA A 1 159 ? -30.713 2.883 48.840 1.00 95.56 159 ALA A O 1
ATOM 1182 N N . ALA A 1 160 ? -30.433 2.232 46.715 1.00 94.38 160 ALA A N 1
ATOM 1183 C CA . ALA A 1 160 ? -31.784 1.683 46.572 1.00 94.38 160 ALA A CA 1
ATOM 1184 C C . ALA A 1 160 ? -32.001 0.449 47.466 1.00 94.38 160 ALA A C 1
ATOM 1186 O O . ALA A 1 160 ? -33.047 0.326 48.110 1.00 94.38 160 ALA A O 1
ATOM 1187 N N . LYS A 1 161 ? -30.994 -0.429 47.555 1.00 94.12 161 LYS A N 1
ATOM 1188 C CA . LYS A 1 161 ? -31.008 -1.591 48.456 1.00 94.12 161 LYS A CA 1
ATOM 1189 C C . LYS A 1 161 ? -31.040 -1.169 49.923 1.00 94.12 161 LYS A C 1
ATOM 1191 O O . LYS A 1 161 ? -31.848 -1.704 50.680 1.00 94.12 161 LYS A O 1
ATOM 1196 N N . ASP A 1 162 ? -30.239 -0.175 50.306 1.00 94.75 162 ASP A N 1
ATOM 1197 C CA . ASP A 1 162 ? -30.240 0.383 51.666 1.00 94.75 162 ASP A CA 1
ATOM 1198 C C . ASP A 1 162 ? -31.596 1.014 52.030 1.00 94.75 162 ASP A C 1
ATOM 1200 O O . ASP A 1 162 ? -32.027 0.963 53.182 1.00 94.75 162 ASP A O 1
ATOM 1204 N N . ALA A 1 163 ? -32.312 1.556 51.040 1.00 95.25 163 ALA A N 1
ATOM 1205 C CA . ALA A 1 163 ? -33.676 2.064 51.188 1.00 95.25 163 ALA A CA 1
ATOM 1206 C C . ALA A 1 163 ? -34.764 0.964 51.182 1.00 95.25 163 ALA A C 1
ATOM 1208 O O . ALA A 1 163 ? -35.949 1.281 51.293 1.00 95.25 163 ALA A O 1
ATOM 1209 N N . GLY A 1 164 ? -34.390 -0.315 51.053 1.00 94.94 164 GLY A N 1
ATOM 1210 C CA . GLY A 1 164 ? -35.313 -1.454 51.043 1.00 94.94 164 GLY A CA 1
ATOM 1211 C C . GLY A 1 164 ? -36.101 -1.629 49.741 1.00 94.94 164 GLY A C 1
ATOM 1212 O O . GLY A 1 164 ? -37.139 -2.291 49.746 1.00 94.94 164 GLY A O 1
ATOM 1213 N N . MET A 1 165 ? -35.650 -1.024 48.639 1.00 94.50 165 MET A N 1
ATOM 1214 C CA . MET A 1 165 ? -36.279 -1.176 47.325 1.00 94.50 165 MET A CA 1
ATOM 1215 C C . MET A 1 165 ? -35.861 -2.493 46.657 1.00 94.50 165 MET A C 1
ATOM 1217 O O . MET A 1 165 ? -34.735 -2.962 46.831 1.00 94.50 165 MET A O 1
ATOM 1221 N N . ASP A 1 166 ? -36.753 -3.068 45.844 1.00 92.94 166 ASP A N 1
ATOM 1222 C CA . ASP A 1 166 ? -36.379 -4.154 44.934 1.00 92.94 166 ASP A CA 1
ATOM 1223 C C . ASP A 1 166 ? -35.515 -3.594 43.797 1.00 92.94 166 ASP A C 1
ATOM 1225 O O . ASP A 1 166 ? -35.915 -2.685 43.069 1.00 92.94 166 ASP A O 1
ATOM 1229 N N . ALA A 1 167 ? -34.308 -4.135 43.685 1.00 92.06 167 ALA A N 1
ATOM 1230 C CA . ALA A 1 167 ? -33.247 -3.694 42.791 1.00 92.06 167 ALA A CA 1
ATOM 1231 C C . ALA A 1 167 ? -32.775 -4.818 41.844 1.00 92.06 167 ALA A C 1
ATOM 1233 O O . ALA A 1 167 ? -31.753 -4.673 41.176 1.00 92.06 167 ALA A O 1
ATOM 1234 N N . SER A 1 168 ? -33.508 -5.934 41.772 1.00 92.06 168 SER A N 1
ATOM 1235 C CA . SER A 1 168 ? -33.101 -7.149 41.051 1.00 92.06 168 SER A CA 1
ATOM 1236 C C . SER A 1 168 ? -32.906 -6.957 39.537 1.00 92.06 168 SER A C 1
ATOM 1238 O O . SER A 1 168 ? -31.913 -7.423 38.977 1.00 92.06 168 SER A O 1
ATOM 1240 N N . GLU A 1 169 ? -33.809 -6.245 38.862 1.00 92.56 169 GLU A N 1
ATOM 1241 C CA . GLU A 1 169 ? -33.709 -5.968 37.420 1.00 92.56 169 GLU A CA 1
ATOM 1242 C C . GLU A 1 169 ? -32.563 -4.986 37.076 1.00 92.56 169 GLU A C 1
ATOM 1244 O O . GLU A 1 169 ? -31.731 -5.329 36.229 1.00 92.56 169 GLU A O 1
ATOM 1249 N N . PRO A 1 170 ? -32.422 -3.823 37.750 1.00 92.81 170 PRO A N 1
ATOM 1250 C CA . PRO A 1 170 ? -31.260 -2.949 37.569 1.00 92.81 170 PRO A CA 1
ATOM 1251 C C . PRO A 1 170 ? -29.918 -3.626 37.878 1.00 92.81 170 PRO A C 1
ATOM 1253 O O . PRO A 1 170 ? -28.914 -3.330 37.232 1.00 92.81 170 PRO A O 1
ATOM 1256 N N . GLU A 1 171 ? -29.884 -4.551 38.840 1.00 94.19 171 GLU A N 1
ATOM 1257 C CA . GLU A 1 171 ? -28.688 -5.329 39.171 1.00 94.19 171 GLU A CA 1
ATOM 1258 C C . GLU A 1 171 ? -28.273 -6.268 38.033 1.00 94.19 171 GLU A C 1
ATOM 1260 O O . GLU A 1 171 ? -27.091 -6.334 37.685 1.00 94.19 171 GLU A O 1
ATOM 1265 N N . ALA A 1 172 ? -29.239 -6.951 37.414 1.00 94.94 172 ALA A N 1
ATOM 1266 C CA . ALA A 1 172 ? -28.986 -7.793 36.251 1.00 94.94 172 ALA A CA 1
ATOM 1267 C C . ALA A 1 172 ? -28.466 -6.973 35.057 1.00 94.94 172 ALA A C 1
ATOM 1269 O O . ALA A 1 172 ? -27.540 -7.401 34.365 1.00 94.94 172 ALA A O 1
ATOM 1270 N N . GLU A 1 173 ? -29.013 -5.775 34.837 1.00 94.38 173 GLU A N 1
ATOM 1271 C CA . GLU A 1 173 ? -28.553 -4.878 33.773 1.00 94.38 173 GLU A CA 1
ATOM 1272 C C . GLU A 1 173 ? -27.140 -4.341 34.036 1.00 94.38 173 GLU A C 1
ATOM 1274 O O . GLU A 1 173 ? -26.293 -4.343 33.140 1.00 94.38 173 GLU A O 1
ATOM 1279 N N . LEU A 1 174 ? -26.840 -3.961 35.281 1.00 94.69 174 LEU A N 1
ATOM 1280 C CA . LEU A 1 174 ? -25.502 -3.530 35.682 1.00 94.69 174 LEU A CA 1
ATOM 1281 C C . LEU A 1 174 ? -24.466 -4.652 35.516 1.00 94.69 174 LEU A C 1
ATOM 1283 O O . LEU A 1 174 ? -23.342 -4.394 35.080 1.00 94.69 174 LEU A O 1
ATOM 1287 N N . ALA A 1 175 ? -24.833 -5.896 35.835 1.00 94.75 175 ALA A N 1
ATOM 1288 C CA . ALA A 1 175 ? -23.970 -7.056 35.625 1.00 94.75 175 ALA A CA 1
ATOM 1289 C C . ALA A 1 175 ? -23.637 -7.253 34.136 1.00 94.75 175 ALA A C 1
ATOM 1291 O O . ALA A 1 175 ? -22.462 -7.401 33.796 1.00 94.75 175 ALA A O 1
ATOM 1292 N N . ARG A 1 176 ? -24.636 -7.150 33.245 1.00 94.94 176 ARG A N 1
ATOM 1293 C CA . ARG A 1 176 ? -24.419 -7.188 31.787 1.00 94.94 176 ARG A CA 1
ATOM 1294 C C . ARG A 1 176 ? -23.496 -6.067 31.313 1.00 94.94 176 ARG A C 1
ATOM 1296 O O . ARG A 1 176 ? -22.565 -6.316 30.552 1.00 94.94 176 ARG A O 1
ATOM 1303 N N . ALA A 1 177 ? -23.712 -4.839 31.786 1.00 92.88 177 ALA A N 1
ATOM 1304 C CA . ALA A 1 177 ? -22.881 -3.696 31.412 1.00 92.88 177 ALA A CA 1
ATOM 1305 C C . ALA A 1 177 ? -21.411 -3.870 31.841 1.00 92.88 177 ALA A C 1
ATOM 1307 O O . ALA A 1 177 ? -20.497 -3.522 31.093 1.00 92.88 177 ALA A O 1
ATOM 1308 N N . ARG A 1 178 ? -21.169 -4.446 33.026 1.00 93.62 178 ARG A N 1
ATOM 1309 C CA . ARG A 1 178 ? -19.819 -4.771 33.518 1.00 93.62 178 ARG A CA 1
ATOM 1310 C C . ARG A 1 178 ? -19.129 -5.834 32.675 1.00 93.62 178 ARG A C 1
ATOM 1312 O O . ARG A 1 178 ? -17.945 -5.691 32.394 1.00 93.62 178 ARG A O 1
ATOM 1319 N N . GLU A 1 179 ? -19.860 -6.872 32.280 1.00 93.56 179 GLU A N 1
ATOM 1320 C CA . GLU A 1 179 ? -19.331 -7.939 31.430 1.00 93.56 179 GLU A CA 1
ATOM 1321 C C . GLU A 1 179 ? -18.903 -7.396 30.061 1.00 93.56 179 GLU A C 1
ATOM 1323 O O . GLU A 1 179 ? -17.804 -7.694 29.605 1.00 93.56 179 GLU A O 1
ATOM 1328 N N . ILE A 1 180 ? -19.711 -6.515 29.460 1.00 92.31 180 ILE A N 1
ATOM 1329 C CA . ILE A 1 180 ? -19.384 -5.846 28.190 1.00 92.31 180 ILE A CA 1
ATOM 1330 C C . ILE A 1 180 ? -18.113 -4.991 28.308 1.00 92.31 180 ILE A C 1
ATOM 1332 O O . ILE A 1 180 ? -17.307 -4.971 27.386 1.00 92.31 180 ILE A O 1
ATOM 1336 N N . LEU A 1 181 ? -17.907 -4.288 29.427 1.00 89.44 181 LEU A N 1
ATOM 1337 C CA . LEU A 1 181 ? -16.714 -3.452 29.638 1.00 89.44 181 LEU A CA 1
ATOM 1338 C C . LEU A 1 181 ? -15.436 -4.241 29.972 1.00 89.44 181 LEU A C 1
ATOM 1340 O O . LEU A 1 181 ? -14.356 -3.644 29.999 1.00 89.44 181 LEU A O 1
ATOM 1344 N N . ALA A 1 182 ? -15.559 -5.530 30.296 1.00 84.50 182 ALA A N 1
ATOM 1345 C CA . ALA A 1 182 ? -14.442 -6.405 30.647 1.00 84.50 182 ALA A CA 1
ATOM 1346 C C . ALA A 1 182 ? -13.874 -7.189 29.447 1.00 84.50 182 ALA A C 1
ATOM 1348 O O . ALA A 1 182 ? -12.822 -7.814 29.593 1.00 84.50 182 ALA A O 1
ATOM 1349 N N . GLN A 1 183 ? -14.571 -7.168 28.306 1.00 72.38 183 GLN A N 1
ATOM 1350 C CA . GLN A 1 183 ? -14.141 -7.736 27.022 1.00 72.38 183 GLN A CA 1
ATOM 1351 C C . GLN A 1 183 ? -13.266 -6.744 26.249 1.00 72.38 183 GLN A C 1
ATOM 1353 O O . GLN A 1 183 ? -12.327 -7.222 25.576 1.00 72.38 183 GLN A O 1
#

Secondary structure (DSSP, 8-state):
---HHHHHHHHHHHHHHHHHHHHHHHHHHHHHHHHHHHHHHHHHHHHHHHHH-HHHHHHHHHHHHHHHHHHHHHHHHHHHHHHHT-TT-TT--HHHHHHHHHHHHHHHHHHHHHHHHHHHHHHHHHHHHHHHHHHHHTHHHHHHHHHHHHHHHHHHHHHHHHTT---HHHHHHHHHHHHHHH-

Sequence (183 aa):
MRGPGDQRRRGGRGAQAAAAATEAREAAAAAFYDMDQAQKYIDGRVTVFEDLDAAAAAPVRREFGLLSESADAASVAYISVLDAHDLDDRDRSPAEYDAARRAFVASAERLRQVTGNLNGFAERLAPKMARLEAALDQLPPRLTAARDAVAAADAALAAAKDAGMDASEPEAELARAREILAQ